Protein AF-A0A1G1FQA7-F1 (afdb_monomer_lite)

Structure (mmCIF, N/CA/C/O backbone):
data_AF-A0A1G1FQA7-F1
#
_entry.id   AF-A0A1G1FQA7-F1
#
loop_
_atom_site.group_PDB
_atom_site.id
_atom_site.type_symbol
_atom_site.label_atom_id
_atom_site.label_alt_id
_atom_site.label_comp_id
_atom_site.label_asym_id
_atom_site.label_entity_id
_atom_site.label_seq_id
_atom_site.pdbx_PDB_ins_code
_atom_site.Cartn_x
_atom_site.Cartn_y
_atom_site.Cartn_z
_atom_site.occupancy
_atom_site.B_iso_or_equiv
_atom_site.auth_seq_id
_atom_site.auth_comp_id
_atom_site.auth_asym_id
_atom_site.auth_atom_id
_atom_site.pdbx_PDB_model_num
ATOM 1 N N . MET A 1 1 ? -3.757 -2.040 -1.429 1.00 89.38 1 MET A N 1
ATOM 2 C CA . MET A 1 1 ? -4.514 -3.274 -1.098 1.00 89.38 1 MET A CA 1
ATOM 3 C C . MET A 1 1 ? -4.141 -4.341 -2.116 1.00 89.38 1 MET A C 1
ATOM 5 O O . MET A 1 1 ? -3.790 -3.968 -3.223 1.00 89.38 1 MET A O 1
ATOM 9 N N . ARG A 1 2 ? -4.189 -5.631 -1.775 1.00 91.75 2 ARG A N 1
ATOM 10 C CA . ARG A 1 2 ? -3.918 -6.744 -2.699 1.00 91.75 2 ARG A CA 1
ATOM 11 C C . ARG A 1 2 ? -5.152 -7.005 -3.557 1.00 91.75 2 ARG A C 1
ATOM 13 O O . ARG A 1 2 ? -5.967 -7.856 -3.210 1.00 91.75 2 ARG A O 1
ATOM 20 N N . THR A 1 3 ? -5.297 -6.210 -4.613 1.00 89.69 3 THR A N 1
ATOM 21 C CA . THR A 1 3 ? -6.349 -6.345 -5.633 1.00 89.69 3 THR A CA 1
ATOM 22 C C . THR A 1 3 ? -5.878 -7.160 -6.834 1.00 89.69 3 THR A C 1
ATOM 24 O O . THR A 1 3 ? -6.690 -7.807 -7.469 1.00 89.69 3 THR A O 1
ATOM 27 N N . GLY A 1 4 ? -4.573 -7.201 -7.113 1.00 88.44 4 GLY A N 1
ATOM 28 C CA . GLY A 1 4 ? -4.038 -7.816 -8.333 1.00 88.44 4 GLY A CA 1
ATOM 29 C C . GLY A 1 4 ? -3.903 -6.830 -9.496 1.00 88.44 4 GLY A C 1
ATOM 30 O O . GLY A 1 4 ? -3.425 -7.201 -10.558 1.00 88.44 4 GLY A O 1
ATOM 31 N N . SER A 1 5 ? -4.247 -5.554 -9.296 1.00 87.88 5 SER A N 1
ATOM 32 C CA . SER A 1 5 ? -4.212 -4.530 -10.347 1.00 87.88 5 SER A CA 1
ATOM 33 C C . SER A 1 5 ? -2.803 -4.123 -10.794 1.00 87.88 5 SER A C 1
ATOM 35 O O . SER A 1 5 ? -2.663 -3.365 -11.752 1.00 87.88 5 SER A O 1
ATOM 37 N N . HIS A 1 6 ? -1.742 -4.631 -10.155 1.00 89.00 6 HIS A N 1
ATOM 38 C CA . HIS A 1 6 ? -0.356 -4.370 -10.566 1.00 89.00 6 HIS A CA 1
ATOM 39 C C . HIS A 1 6 ? -0.075 -4.800 -11.998 1.00 89.00 6 HIS A C 1
ATOM 41 O O . HIS A 1 6 ? 0.762 -4.188 -12.648 1.00 89.00 6 HIS A O 1
ATOM 47 N N . VAL A 1 7 ? -0.787 -5.798 -12.518 1.00 89.19 7 VAL A N 1
ATOM 48 C CA . VAL A 1 7 ? -0.627 -6.233 -13.911 1.00 89.19 7 VAL A CA 1
ATOM 49 C C . VAL A 1 7 ? -1.296 -5.290 -14.919 1.00 89.19 7 VAL A C 1
ATOM 51 O O . VAL A 1 7 ? -0.810 -5.148 -16.040 1.00 89.19 7 VAL A O 1
ATOM 54 N N . ASN A 1 8 ? -2.352 -4.582 -14.510 1.00 88.81 8 ASN A N 1
ATOM 55 C CA . ASN A 1 8 ? -3.127 -3.676 -15.368 1.00 88.81 8 ASN A CA 1
ATOM 56 C C . ASN A 1 8 ? -2.740 -2.201 -15.203 1.00 88.81 8 ASN A C 1
ATOM 58 O O . ASN A 1 8 ? -3.078 -1.374 -16.048 1.00 88.81 8 ASN A O 1
ATOM 62 N N . ALA A 1 9 ? -2.018 -1.863 -14.134 1.00 89.31 9 ALA A N 1
ATOM 63 C CA . ALA A 1 9 ? -1.518 -0.519 -13.899 1.00 89.31 9 ALA A CA 1
ATOM 64 C C . ALA A 1 9 ? -0.593 -0.057 -15.037 1.00 89.31 9 ALA A C 1
ATOM 66 O O . ALA A 1 9 ? 0.186 -0.840 -15.591 1.00 89.31 9 ALA A O 1
ATOM 67 N N . GLN A 1 10 ? -0.685 1.231 -15.371 1.00 89.06 10 GLN A N 1
ATOM 68 C CA . GLN A 1 10 ? 0.193 1.875 -16.341 1.00 89.06 10 GLN A CA 1
ATOM 69 C C . GLN A 1 10 ? 1.381 2.513 -15.625 1.00 89.06 10 GLN A C 1
ATOM 71 O O . GLN A 1 10 ? 1.206 3.335 -14.727 1.00 89.06 10 GLN A O 1
ATOM 76 N N . TYR A 1 11 ? 2.581 2.156 -16.067 1.00 87.62 11 TYR A N 1
ATOM 77 C CA . TYR A 1 11 ? 3.849 2.662 -15.557 1.00 87.62 11 TYR A CA 1
ATOM 78 C C . TYR A 1 11 ? 4.538 3.487 -16.636 1.00 87.62 11 TYR A C 1
ATOM 80 O O . TYR A 1 11 ? 4.500 3.123 -17.814 1.00 87.62 11 TYR A O 1
ATOM 88 N N . LYS A 1 12 ? 5.168 4.592 -16.248 1.00 85.75 12 LYS A N 1
ATOM 89 C CA . LYS A 1 12 ? 5.822 5.521 -17.182 1.00 85.75 12 LYS A CA 1
ATOM 90 C C . LYS A 1 12 ? 7.332 5.502 -16.946 1.00 85.75 12 LYS A C 1
ATOM 92 O O . LYS A 1 12 ? 7.810 4.830 -16.039 1.00 85.75 12 LYS A O 1
ATOM 97 N N . GLY A 1 13 ? 8.111 6.144 -17.819 1.00 86.00 13 GLY A N 1
ATOM 98 C CA . GLY A 1 13 ? 9.567 6.255 -17.663 1.00 86.00 13 GLY A CA 1
ATOM 99 C C . GLY A 1 13 ? 10.263 4.907 -17.404 1.00 86.00 13 GLY A C 1
ATOM 100 O O . GLY A 1 13 ? 10.362 4.050 -18.289 1.00 86.00 13 GLY A O 1
ATOM 101 N N . GLN A 1 14 ? 10.728 4.685 -16.167 1.00 86.12 14 GLN A N 1
ATOM 102 C CA . GLN A 1 14 ? 11.404 3.451 -15.741 1.00 86.12 14 GLN A CA 1
ATOM 103 C C . GLN A 1 14 ? 10.418 2.316 -15.405 1.00 86.12 14 GLN A C 1
ATOM 105 O O . GLN A 1 14 ? 10.529 1.681 -14.354 1.00 86.12 14 GLN A O 1
ATOM 110 N N . HIS A 1 15 ? 9.498 2.010 -16.324 1.00 86.38 15 HIS A N 1
ATOM 111 C CA . HIS A 1 15 ? 8.340 1.135 -16.099 1.00 86.38 15 HIS A CA 1
ATOM 112 C C . HIS A 1 15 ? 8.653 -0.207 -15.403 1.00 86.38 15 HIS A C 1
ATOM 114 O O . HIS A 1 15 ? 7.923 -0.614 -14.508 1.00 86.38 15 HIS A O 1
ATOM 120 N N . LYS A 1 16 ? 9.774 -0.879 -15.724 1.00 87.25 16 LYS A N 1
ATOM 121 C CA . LYS A 1 16 ? 10.183 -2.127 -15.039 1.00 87.25 16 LYS A CA 1
ATOM 122 C C . LYS A 1 16 ? 10.533 -1.912 -13.563 1.00 87.25 16 LYS A C 1
ATOM 124 O O . LYS A 1 16 ? 10.212 -2.754 -12.728 1.00 87.25 16 LYS A O 1
ATOM 129 N N . LYS A 1 17 ? 11.209 -0.806 -13.229 1.00 88.31 17 LYS A N 1
ATOM 130 C CA . LYS A 1 17 ? 11.570 -0.473 -11.842 1.00 88.31 17 LYS A CA 1
ATOM 131 C C . LYS A 1 17 ? 10.353 0.006 -11.059 1.00 88.31 17 LYS A C 1
ATOM 133 O O . LYS A 1 17 ? 10.200 -0.389 -9.907 1.00 88.31 17 LYS A O 1
ATOM 138 N N . GLU A 1 18 ? 9.489 0.802 -11.687 1.00 88.94 18 GLU A N 1
ATOM 139 C CA . GLU A 1 18 ? 8.222 1.241 -11.092 1.00 88.94 18 GLU A CA 1
ATOM 140 C C . GLU A 1 18 ? 7.299 0.052 -10.809 1.00 88.94 18 GLU A C 1
ATOM 142 O O . GLU A 1 18 ? 6.818 -0.098 -9.685 1.00 88.94 18 GLU A O 1
ATOM 147 N N . PHE A 1 19 ? 7.141 -0.851 -11.784 1.00 90.19 19 PHE A N 1
ATOM 148 C CA . PHE A 1 19 ? 6.414 -2.105 -11.605 1.00 90.19 19 PHE A CA 1
ATOM 149 C C . PHE A 1 19 ? 7.011 -2.931 -10.466 1.00 90.19 19 PHE A C 1
ATOM 151 O O . PHE A 1 19 ? 6.278 -3.361 -9.577 1.00 90.19 19 PHE A O 1
ATOM 158 N N . ARG A 1 20 ? 8.342 -3.105 -10.434 1.00 90.12 20 ARG A N 1
ATOM 159 C CA . ARG A 1 20 ? 9.009 -3.855 -9.361 1.00 90.12 20 ARG A CA 1
ATOM 160 C C . ARG A 1 20 ? 8.722 -3.270 -7.989 1.00 90.12 20 ARG A C 1
ATOM 162 O O . ARG A 1 20 ? 8.387 -4.018 -7.074 1.00 90.12 20 ARG A O 1
ATOM 169 N N . TRP A 1 21 ? 8.843 -1.955 -7.849 1.00 89.19 21 TRP A N 1
ATOM 170 C CA . TRP A 1 21 ? 8.560 -1.258 -6.599 1.00 89.19 21 TRP A CA 1
ATOM 171 C C . TRP A 1 21 ? 7.111 -1.485 -6.150 1.00 89.19 21 TRP A C 1
ATOM 173 O O . TRP A 1 21 ? 6.862 -1.936 -5.031 1.00 89.19 21 TRP A O 1
ATOM 183 N N . PHE A 1 22 ? 6.158 -1.257 -7.054 1.00 89.62 22 PHE A N 1
ATOM 184 C CA . PHE A 1 22 ? 4.733 -1.381 -6.770 1.00 89.62 22 PHE A CA 1
ATOM 185 C C . PHE A 1 22 ? 4.316 -2.819 -6.431 1.00 89.62 22 PHE A C 1
ATOM 187 O O . PHE A 1 22 ? 3.689 -3.059 -5.397 1.00 89.62 22 PHE A O 1
ATOM 194 N N . ALA A 1 23 ? 4.700 -3.789 -7.263 1.00 89.62 23 ALA A N 1
ATOM 195 C CA . ALA A 1 23 ? 4.344 -5.193 -7.083 1.00 89.62 23 ALA A CA 1
ATOM 196 C C . ALA A 1 23 ? 4.968 -5.788 -5.809 1.00 89.62 23 ALA A C 1
ATOM 198 O O . ALA A 1 23 ? 4.304 -6.536 -5.092 1.00 89.62 23 ALA A O 1
ATOM 199 N N . THR A 1 24 ? 6.202 -5.398 -5.466 1.00 88.62 24 THR A N 1
ATOM 200 C CA . THR A 1 24 ? 6.855 -5.840 -4.220 1.00 88.62 24 THR A CA 1
ATOM 201 C C . THR A 1 24 ? 6.096 -5.339 -2.992 1.00 88.62 24 THR A C 1
ATOM 203 O O . THR A 1 24 ? 5.789 -6.124 -2.098 1.00 88.62 24 THR A O 1
ATOM 206 N N . LEU A 1 25 ? 5.724 -4.054 -2.950 1.00 87.50 25 LEU A N 1
ATOM 207 C CA . LEU A 1 25 ? 4.964 -3.496 -1.824 1.00 87.50 25 LEU A CA 1
ATOM 208 C C . LEU A 1 25 ? 3.583 -4.143 -1.670 1.00 87.50 25 LEU A C 1
ATOM 210 O O . LEU A 1 25 ? 3.105 -4.342 -0.552 1.00 87.50 25 LEU A O 1
ATOM 214 N N . LEU A 1 26 ? 2.947 -4.512 -2.783 1.00 85.06 26 LEU A N 1
ATOM 215 C CA . LEU A 1 26 ? 1.693 -5.258 -2.755 1.00 85.06 26 LEU A CA 1
ATOM 216 C C . LEU A 1 26 ? 1.865 -6.678 -2.218 1.00 85.06 26 LEU A C 1
ATOM 218 O O . LEU A 1 26 ? 0.988 -7.158 -1.499 1.00 85.06 26 LEU A O 1
ATOM 222 N N . GLY A 1 27 ? 2.986 -7.322 -2.515 1.00 85.19 27 GLY A N 1
ATOM 223 C CA . GLY A 1 27 ? 3.290 -8.682 -2.095 1.00 85.19 27 GLY A CA 1
ATOM 224 C C . GLY A 1 27 ? 3.551 -8.874 -0.598 1.00 85.19 27 GLY A C 1
ATOM 225 O O . GLY A 1 27 ? 3.356 -9.977 -0.082 1.00 85.19 27 GLY A O 1
ATOM 226 N N . ILE A 1 28 ? 3.933 -7.813 0.126 1.00 88.00 28 ILE A N 1
ATOM 227 C CA . ILE A 1 28 ? 4.288 -7.895 1.551 1.00 88.00 28 ILE A CA 1
ATOM 228 C C . ILE A 1 28 ? 3.030 -7.803 2.438 1.00 88.00 28 ILE A C 1
ATOM 230 O O . ILE A 1 28 ? 2.412 -6.735 2.516 1.00 88.00 28 ILE A O 1
ATOM 234 N N . PRO A 1 29 ? 2.654 -8.863 3.187 1.00 79.00 29 PRO A N 1
ATOM 235 C CA . PRO A 1 29 ? 1.389 -8.906 3.926 1.00 79.00 29 PRO A CA 1
ATOM 236 C C . PRO A 1 29 ? 1.216 -7.843 5.011 1.00 79.00 29 PRO A C 1
ATOM 238 O O . PRO A 1 29 ? 0.082 -7.516 5.350 1.00 79.00 29 PRO A O 1
ATOM 241 N N . LEU A 1 30 ? 2.316 -7.319 5.556 1.00 81.44 30 LEU A N 1
ATOM 242 C CA . LEU A 1 30 ? 2.301 -6.280 6.587 1.00 81.44 30 LEU A CA 1
ATOM 243 C C . LEU A 1 30 ? 2.018 -4.885 6.009 1.00 81.44 30 LEU A C 1
ATOM 245 O O . LEU A 1 30 ? 1.368 -4.064 6.658 1.00 81.44 30 LEU A O 1
ATOM 249 N N . PHE A 1 31 ? 2.475 -4.630 4.780 1.00 83.00 31 PHE A N 1
ATOM 250 C CA . PHE A 1 31 ? 2.299 -3.346 4.099 1.00 83.00 31 PHE A CA 1
ATOM 251 C C . PHE A 1 31 ? 1.014 -3.274 3.279 1.00 83.00 31 PHE A C 1
ATOM 253 O O . PHE A 1 31 ? 0.543 -2.179 2.974 1.00 83.00 31 PHE A O 1
ATOM 260 N N . SER A 1 32 ? 0.404 -4.416 2.963 1.00 87.56 32 SER A N 1
ATOM 261 C CA . SER A 1 32 ? -0.828 -4.484 2.186 1.00 87.56 32 SER A CA 1
ATOM 262 C C . SER A 1 32 ? -1.951 -5.221 2.934 1.00 87.56 32 SER A C 1
ATOM 264 O O . SER A 1 32 ? -1.736 -5.962 3.888 1.00 87.56 32 SER A O 1
ATOM 266 N N . ILE A 1 33 ? -3.198 -5.037 2.506 1.00 91.12 33 ILE A N 1
ATOM 267 C CA . ILE A 1 33 ? -4.383 -5.726 3.049 1.00 91.12 33 ILE A CA 1
ATOM 268 C C . ILE A 1 33 ? -5.104 -6.464 1.918 1.00 91.12 33 ILE A C 1
ATOM 270 O O . ILE A 1 33 ? -5.107 -5.975 0.791 1.00 91.12 33 ILE A O 1
ATOM 274 N N . ASN A 1 34 ? -5.692 -7.629 2.201 1.00 90.75 34 ASN A N 1
ATOM 275 C CA . ASN A 1 34 ? -6.542 -8.359 1.253 1.00 90.75 34 ASN A CA 1
ATOM 276 C C . ASN A 1 34 ? -7.778 -7.509 0.879 1.00 90.75 34 ASN A C 1
ATOM 278 O O . ASN A 1 34 ? -8.355 -6.859 1.753 1.00 90.75 34 ASN A O 1
ATOM 282 N N . ALA A 1 35 ? -8.153 -7.508 -0.404 1.00 91.12 35 ALA A N 1
ATOM 283 C CA . ALA A 1 35 ? -9.246 -6.689 -0.927 1.00 91.12 35 ALA A CA 1
ATOM 284 C C . ALA A 1 35 ? -10.616 -7.028 -0.311 1.00 91.12 35 ALA A C 1
ATOM 286 O O . ALA A 1 35 ? -11.311 -6.120 0.130 1.00 91.12 35 ALA A O 1
ATOM 287 N N . GLU A 1 36 ? -10.971 -8.309 -0.176 1.00 91.00 36 GLU A N 1
ATOM 288 C CA . GLU A 1 36 ? -12.235 -8.755 0.435 1.00 91.00 36 GLU A CA 1
ATOM 289 C C . GLU A 1 36 ? -12.335 -8.305 1.899 1.00 91.00 36 GLU A C 1
ATOM 291 O O . GLU A 1 36 ? -13.357 -7.777 2.339 1.00 91.00 36 GLU A O 1
ATOM 296 N N . ARG A 1 37 ? -11.241 -8.449 2.665 1.00 91.44 37 ARG A N 1
ATOM 297 C CA . ARG A 1 37 ? -11.194 -7.982 4.061 1.00 91.44 37 ARG A CA 1
ATOM 298 C C . ARG A 1 37 ? -11.346 -6.463 4.146 1.00 91.44 37 ARG A C 1
ATOM 300 O O . ARG A 1 37 ? -11.996 -5.973 5.067 1.00 91.44 37 ARG A O 1
ATOM 307 N N . ALA A 1 38 ? -10.728 -5.723 3.226 1.00 93.12 38 ALA A N 1
ATOM 308 C CA . ALA A 1 38 ? -10.887 -4.276 3.156 1.00 93.12 38 ALA A CA 1
ATOM 309 C C . ALA A 1 38 ? -12.340 -3.898 2.835 1.00 93.12 38 ALA A C 1
ATOM 311 O O . ALA A 1 38 ? -12.919 -3.099 3.565 1.00 93.12 38 ALA A O 1
ATOM 312 N N . ALA A 1 39 ? -12.945 -4.535 1.829 1.00 93.38 39 ALA A N 1
ATOM 313 C CA . ALA A 1 39 ? -14.329 -4.308 1.426 1.00 93.38 39 ALA A CA 1
ATOM 314 C C . ALA A 1 39 ? -15.317 -4.585 2.567 1.00 93.38 39 ALA A C 1
ATOM 316 O O . ALA A 1 39 ? -16.125 -3.719 2.890 1.00 93.38 39 ALA A O 1
ATOM 317 N N . ARG A 1 40 ? -15.197 -5.733 3.255 1.00 94.88 40 ARG A N 1
ATOM 318 C CA . ARG A 1 40 ? -16.044 -6.052 4.418 1.00 94.88 40 ARG A CA 1
ATOM 319 C C . ARG A 1 40 ? -15.957 -4.965 5.486 1.00 94.88 40 ARG A C 1
ATOM 321 O O . ARG A 1 40 ? -16.978 -4.545 6.014 1.00 94.88 40 ARG A O 1
ATOM 328 N N . ARG A 1 41 ? -14.748 -4.478 5.777 1.00 94.94 41 ARG A N 1
ATOM 329 C CA . ARG A 1 41 ? -14.550 -3.461 6.812 1.00 94.94 41 ARG A CA 1
ATOM 330 C C . ARG A 1 41 ? -15.098 -2.090 6.412 1.00 94.94 41 ARG A C 1
ATOM 332 O O . ARG A 1 41 ? -15.576 -1.368 7.276 1.00 94.94 41 ARG A O 1
ATOM 339 N N . VAL A 1 42 ? -15.042 -1.741 5.127 1.00 94.38 42 VAL A N 1
ATOM 340 C CA . VAL A 1 42 ? -15.693 -0.533 4.597 1.00 94.38 42 VAL A CA 1
ATOM 341 C C . VAL A 1 42 ? -17.213 -0.650 4.721 1.00 94.38 42 VAL A C 1
ATOM 343 O O . VAL A 1 42 ? -17.842 0.262 5.239 1.00 94.38 42 VAL A O 1
ATOM 346 N N . VAL A 1 43 ? -17.799 -1.786 4.331 1.00 96.62 43 VAL A N 1
ATOM 347 C CA . VAL A 1 43 ? -19.250 -2.021 4.452 1.00 96.62 43 VAL A CA 1
ATOM 348 C C . VAL A 1 43 ? -19.709 -1.984 5.913 1.00 96.62 43 VAL A C 1
ATOM 350 O O . VAL A 1 43 ? -20.729 -1.372 6.219 1.00 96.62 43 VAL A O 1
ATOM 353 N N . GLU A 1 44 ? -18.954 -2.591 6.832 1.00 96.69 44 GLU A N 1
ATOM 354 C CA . GLU A 1 44 ? -19.234 -2.515 8.271 1.00 96.69 44 GLU A CA 1
ATOM 355 C C . GLU A 1 44 ? -19.180 -1.074 8.788 1.00 96.69 44 GLU A C 1
ATOM 357 O O . GLU A 1 44 ? -20.106 -0.654 9.477 1.00 96.69 44 GLU A O 1
ATOM 362 N N . ALA A 1 45 ? -18.152 -0.307 8.415 1.00 95.44 45 ALA A N 1
ATOM 363 C CA . ALA A 1 45 ? -18.025 1.101 8.786 1.00 95.44 45 ALA A CA 1
ATOM 364 C C . ALA A 1 45 ? -19.226 1.927 8.292 1.00 95.44 45 ALA A C 1
ATOM 366 O O . ALA A 1 45 ? -19.802 2.691 9.063 1.00 95.44 45 ALA A O 1
ATOM 367 N N . CYS A 1 46 ? -19.671 1.710 7.048 1.00 95.62 46 CYS A N 1
ATOM 368 C CA . CYS A 1 46 ? -20.883 2.339 6.521 1.00 95.62 46 CYS A CA 1
ATOM 369 C C . CYS A 1 46 ? -22.129 1.947 7.325 1.00 95.62 46 CYS A C 1
ATOM 371 O O . CYS A 1 46 ? -22.936 2.811 7.656 1.00 95.62 46 CYS A O 1
ATOM 373 N N . ARG A 1 47 ? -22.275 0.663 7.681 1.00 97.12 47 ARG A N 1
ATOM 374 C CA . ARG A 1 47 ? -23.411 0.170 8.477 1.00 97.12 47 ARG A CA 1
ATOM 375 C C . ARG A 1 47 ? -23.482 0.819 9.863 1.00 97.12 47 ARG A C 1
ATOM 377 O O . ARG A 1 47 ? -24.577 1.041 10.365 1.00 97.12 47 ARG A O 1
ATOM 384 N N . TYR A 1 48 ? -22.335 1.102 10.473 1.00 96.44 48 TYR A N 1
ATOM 385 C CA . TYR A 1 48 ? -22.244 1.731 11.793 1.00 96.44 48 TYR A CA 1
ATOM 386 C C . TYR A 1 48 ? -22.141 3.265 11.748 1.00 96.44 48 TYR A C 1
ATOM 388 O O . TYR A 1 48 ? -22.034 3.890 12.800 1.00 96.44 48 TYR A O 1
ATOM 396 N N . GLY A 1 49 ? -22.182 3.882 10.562 1.00 94.56 49 GLY A N 1
ATOM 397 C CA . GLY A 1 49 ? -22.073 5.336 10.415 1.00 94.56 49 GLY A CA 1
ATOM 398 C C . GLY A 1 49 ? -20.694 5.897 10.782 1.00 94.56 49 GLY A C 1
ATOM 399 O O . GLY A 1 49 ? -20.587 7.052 11.189 1.00 94.56 49 GLY A O 1
ATOM 400 N N . GLU A 1 50 ? -19.627 5.102 10.665 1.00 95.19 50 GLU A N 1
ATOM 401 C CA . GLU A 1 50 ? -18.265 5.580 10.915 1.00 95.19 50 GLU A CA 1
ATOM 402 C C . GLU A 1 50 ? -17.833 6.586 9.833 1.00 95.19 50 GLU A C 1
ATOM 404 O O . GLU A 1 50 ? -17.834 6.277 8.641 1.00 95.19 50 GLU A O 1
ATOM 409 N N . ALA A 1 51 ? -17.382 7.777 10.242 1.00 91.94 51 ALA A N 1
ATOM 410 C CA . ALA A 1 51 ? -16.941 8.827 9.316 1.00 91.94 51 ALA A CA 1
ATOM 411 C C . ALA A 1 51 ? -15.631 8.495 8.571 1.00 91.94 51 ALA A C 1
ATOM 413 O O . ALA A 1 51 ? -15.370 9.037 7.498 1.00 91.94 51 ALA A O 1
ATOM 414 N N . ALA A 1 52 ? -14.778 7.630 9.132 1.00 89.94 52 ALA A N 1
ATOM 415 C CA . ALA A 1 52 ? -13.519 7.228 8.508 1.00 89.94 52 ALA A CA 1
ATOM 416 C C . ALA A 1 52 ? -13.038 5.863 9.011 1.00 89.94 52 ALA A C 1
ATOM 418 O O . ALA A 1 52 ? -12.976 5.620 10.214 1.00 89.94 52 ALA A O 1
ATOM 419 N N . VAL A 1 53 ? -12.569 5.012 8.093 1.00 92.75 53 VAL A N 1
ATOM 420 C CA . VAL A 1 53 ? -12.027 3.684 8.411 1.00 92.75 53 VAL A CA 1
ATOM 421 C C . VAL A 1 53 ? -10.533 3.601 8.090 1.00 92.75 53 VAL A C 1
ATOM 423 O O . VAL A 1 53 ? -10.092 3.860 6.974 1.00 92.75 53 VAL A O 1
ATOM 426 N N . THR A 1 54 ? -9.712 3.217 9.074 1.00 92.88 54 THR A N 1
ATOM 427 C CA . THR A 1 54 ? -8.273 2.975 8.855 1.00 92.88 54 THR A CA 1
ATOM 428 C C . THR A 1 54 ? -8.017 1.494 8.566 1.00 92.88 54 THR A C 1
ATOM 430 O O . THR A 1 54 ? -8.197 0.625 9.433 1.00 92.88 54 THR A O 1
ATOM 433 N N . LEU A 1 55 ? -7.596 1.212 7.331 1.00 91.56 55 LEU A N 1
ATOM 434 C CA . LEU A 1 55 ? -7.438 -0.135 6.784 1.00 91.56 55 LEU A CA 1
ATOM 435 C C . LEU A 1 55 ? -5.981 -0.606 6.825 1.00 91.56 55 LEU A C 1
ATOM 437 O O . LEU A 1 55 ? -5.089 0.051 6.302 1.00 91.56 55 LEU A O 1
ATOM 441 N N . GLY A 1 56 ? -5.760 -1.804 7.365 1.00 87.62 56 GLY A N 1
ATOM 442 C CA . GLY A 1 56 ? -4.431 -2.415 7.453 1.00 87.62 56 GLY A CA 1
ATOM 443 C C . GLY A 1 56 ? -3.640 -1.975 8.687 1.00 87.62 56 GLY A C 1
ATOM 444 O O . GLY A 1 56 ? -3.933 -0.960 9.316 1.00 87.62 56 GLY A O 1
ATOM 445 N N . MET A 1 57 ? -2.649 -2.783 9.064 1.00 85.31 57 MET A N 1
ATOM 446 C CA . MET A 1 57 ? -1.830 -2.518 10.254 1.00 85.31 57 MET A CA 1
ATOM 447 C C . MET A 1 57 ? -0.834 -1.383 10.008 1.00 85.31 57 MET A C 1
ATOM 449 O O . MET A 1 57 ? -0.707 -0.498 10.848 1.00 85.31 57 MET A O 1
ATOM 453 N N . SER A 1 58 ? -0.211 -1.351 8.826 1.00 86.81 58 SER A N 1
ATOM 454 C CA . SER A 1 58 ? 0.709 -0.286 8.412 1.00 86.81 58 SER A CA 1
ATOM 455 C C . SER A 1 58 ? 0.064 1.102 8.453 1.00 86.81 58 SER A C 1
ATOM 457 O O . SER A 1 58 ? 0.651 2.028 9.003 1.00 86.81 58 SER A O 1
ATOM 459 N N . ALA A 1 59 ? -1.166 1.250 7.950 1.00 88.12 59 ALA A N 1
ATOM 460 C CA . ALA A 1 59 ? -1.873 2.531 7.965 1.00 88.12 59 ALA A CA 1
ATOM 461 C C . ALA A 1 59 ? -2.217 2.997 9.389 1.00 88.12 59 ALA A C 1
ATOM 463 O O . ALA A 1 59 ? -2.127 4.185 9.688 1.00 88.12 59 ALA A O 1
ATOM 464 N N . ARG A 1 60 ? -2.582 2.068 10.284 1.00 89.75 60 ARG A N 1
ATOM 465 C CA . ARG A 1 60 ? -2.837 2.383 11.701 1.00 89.75 60 ARG A CA 1
ATOM 466 C C . ARG A 1 60 ? -1.572 2.840 12.407 1.00 89.75 60 ARG A C 1
ATOM 468 O O . ARG A 1 60 ? -1.612 3.849 13.104 1.00 89.75 60 ARG A O 1
ATOM 475 N N . LEU A 1 61 ? -0.466 2.129 12.190 1.00 89.31 61 LEU A N 1
ATOM 476 C CA . LEU A 1 61 ? 0.829 2.498 12.745 1.00 89.31 61 LEU A CA 1
ATOM 477 C C . LEU A 1 61 ? 1.269 3.869 12.230 1.00 89.31 61 LEU A C 1
ATOM 479 O O . LEU A 1 61 ? 1.617 4.726 13.029 1.00 89.31 61 LEU A O 1
ATOM 483 N N . LEU A 1 62 ? 1.182 4.105 10.920 1.00 88.81 62 LEU A N 1
ATOM 484 C CA . LEU A 1 62 ? 1.563 5.385 10.328 1.00 88.81 62 LEU A CA 1
ATOM 485 C C . LEU A 1 62 ? 0.702 6.537 10.859 1.00 88.81 62 LEU A C 1
ATOM 487 O O . LEU A 1 62 ? 1.234 7.596 11.170 1.00 88.81 62 LEU A O 1
ATOM 491 N N . LYS A 1 63 ? -0.609 6.323 11.029 1.00 91.75 63 LYS A N 1
ATOM 492 C CA . LYS A 1 63 ? -1.506 7.302 11.657 1.00 91.75 63 LYS A CA 1
ATOM 493 C C . LYS A 1 63 ? -1.066 7.625 13.089 1.00 91.75 63 LYS A C 1
ATOM 495 O O . LYS A 1 63 ? -0.992 8.798 13.441 1.00 91.75 63 LYS A O 1
ATOM 500 N N . ALA A 1 64 ? -0.760 6.606 13.894 1.00 91.88 64 ALA A N 1
ATOM 501 C CA . ALA A 1 64 ? -0.305 6.787 15.273 1.00 91.88 64 ALA A CA 1
ATOM 502 C C . ALA A 1 64 ? 1.056 7.501 15.341 1.00 91.88 64 ALA A C 1
ATOM 504 O O . ALA A 1 64 ? 1.206 8.469 16.082 1.00 91.88 64 ALA A O 1
ATOM 505 N N . MET A 1 65 ? 2.019 7.085 14.512 1.00 90.38 65 MET A N 1
ATOM 506 C CA . MET A 1 65 ? 3.336 7.716 14.424 1.00 90.38 65 MET A CA 1
ATOM 507 C C . MET A 1 65 ? 3.245 9.167 13.965 1.00 90.38 65 MET A C 1
ATOM 509 O O . MET A 1 65 ? 3.903 10.018 14.544 1.00 90.38 65 MET A O 1
ATOM 513 N N . ASN A 1 66 ? 2.410 9.476 12.973 1.00 91.38 66 ASN A N 1
ATOM 514 C CA . ASN A 1 66 ? 2.245 10.849 12.511 1.00 91.38 66 ASN A CA 1
ATOM 515 C C . ASN A 1 66 ? 1.585 11.741 13.573 1.00 91.38 66 ASN A C 1
ATOM 517 O O . ASN A 1 66 ? 1.903 12.921 13.656 1.00 91.38 66 ASN A O 1
ATOM 521 N N . ALA A 1 67 ? 0.692 11.179 14.394 1.00 92.56 67 ALA A N 1
ATOM 522 C CA . ALA A 1 67 ? 0.058 11.905 15.491 1.00 92.56 67 ALA A CA 1
ATOM 523 C C . ALA A 1 67 ? 1.027 12.195 16.652 1.00 92.56 67 ALA A C 1
ATOM 525 O O . ALA A 1 67 ? 0.930 13.251 17.267 1.00 92.56 67 ALA A O 1
ATOM 526 N N . GLN A 1 68 ? 1.952 11.278 16.952 1.00 95.31 68 GLN A N 1
ATOM 527 C CA . GLN A 1 68 ? 2.881 11.410 18.085 1.00 95.31 68 GLN A CA 1
ATOM 528 C C . GLN A 1 68 ? 4.226 12.042 17.702 1.00 95.31 68 GLN A C 1
ATOM 530 O O . GLN A 1 68 ? 4.811 12.787 18.481 1.00 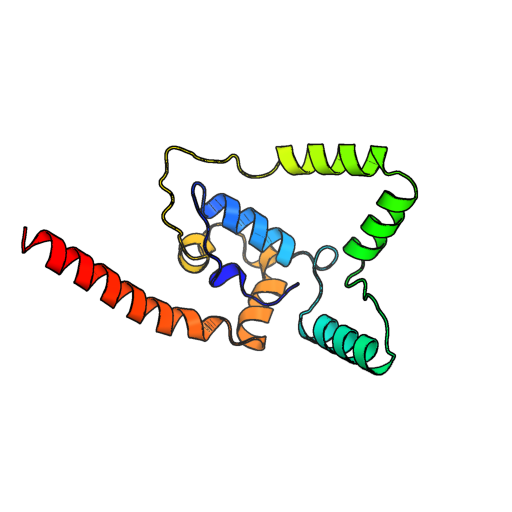95.31 68 GLN A O 1
ATOM 535 N N . LEU A 1 69 ? 4.735 11.726 16.511 1.00 95.44 69 LEU A N 1
ATOM 536 C CA . LEU A 1 69 ? 6.081 12.045 16.031 1.00 95.44 69 LEU A CA 1
ATOM 537 C C . LEU A 1 69 ? 6.036 12.510 14.557 1.00 95.44 69 LEU A C 1
ATOM 539 O O . LEU A 1 69 ? 6.595 11.850 13.667 1.00 95.44 69 LEU A O 1
ATOM 543 N N . PRO A 1 70 ? 5.392 13.654 14.254 1.00 91.06 70 PRO A N 1
ATOM 544 C CA . PRO A 1 70 ? 5.255 14.144 12.879 1.00 91.06 70 PRO A CA 1
ATOM 545 C C . PRO A 1 70 ? 6.613 14.415 12.209 1.00 91.06 70 PRO A C 1
ATOM 547 O O . PRO A 1 70 ? 6.796 14.105 11.032 1.00 91.06 70 PRO A O 1
ATOM 550 N N . GLY A 1 71 ? 7.606 14.903 12.964 1.00 94.19 71 GLY A N 1
ATOM 551 C CA . GLY A 1 71 ? 8.963 15.135 12.454 1.00 94.19 71 GLY A CA 1
ATOM 552 C C . GLY A 1 71 ? 9.665 13.849 12.005 1.00 94.19 71 GLY A C 1
ATOM 553 O O . GLY A 1 71 ? 10.214 13.794 10.905 1.00 94.19 71 GLY A O 1
ATOM 554 N N . LEU A 1 72 ? 9.582 12.781 12.808 1.00 92.81 72 LEU A N 1
ATOM 555 C CA . LEU A 1 72 ? 10.130 11.471 12.441 1.00 92.81 72 LEU A CA 1
ATOM 556 C C . LEU A 1 72 ? 9.438 10.915 11.194 1.00 92.81 72 LEU A C 1
ATOM 558 O O . LEU A 1 72 ? 10.094 10.400 10.290 1.00 92.81 72 LEU A O 1
ATOM 562 N N . THR A 1 73 ? 8.116 11.067 11.125 1.00 92.12 73 THR A N 1
ATOM 563 C CA . THR A 1 73 ? 7.323 10.633 9.972 1.00 92.12 73 THR A CA 1
ATOM 564 C C . THR A 1 73 ? 7.772 11.343 8.692 1.00 92.12 73 THR A C 1
ATOM 566 O O . THR A 1 73 ? 7.970 10.689 7.667 1.00 92.12 73 THR A O 1
ATOM 569 N N . ALA A 1 74 ? 8.032 12.653 8.753 1.00 93.12 74 ALA A N 1
ATOM 570 C CA . ALA A 1 74 ? 8.550 13.418 7.620 1.00 93.12 74 ALA A CA 1
ATOM 571 C C . ALA A 1 74 ? 9.952 12.954 7.181 1.00 93.12 74 ALA A C 1
ATOM 573 O O . ALA A 1 74 ? 10.214 12.820 5.983 1.00 93.12 74 ALA A O 1
ATOM 574 N N . VAL A 1 75 ? 10.847 12.652 8.130 1.00 94.56 75 VAL A N 1
ATOM 575 C CA . VAL A 1 75 ? 12.187 12.117 7.826 1.00 94.56 75 VAL A CA 1
ATOM 576 C C . VAL A 1 75 ? 12.087 10.755 7.137 1.00 94.56 75 VAL A C 1
ATOM 578 O O . VAL A 1 75 ? 12.717 10.548 6.099 1.00 94.56 75 VAL A O 1
ATOM 581 N N . LEU A 1 76 ? 11.254 9.849 7.654 1.00 92.50 76 LEU A N 1
ATOM 582 C CA . LEU A 1 76 ? 11.028 8.536 7.046 1.00 92.50 76 LEU A CA 1
ATOM 583 C C . LEU A 1 76 ? 10.430 8.655 5.640 1.00 92.50 76 LEU A C 1
ATOM 585 O O . LEU A 1 76 ? 10.888 7.970 4.726 1.00 92.50 76 LEU A O 1
ATOM 589 N N . ALA A 1 77 ? 9.467 9.557 5.437 1.00 91.31 77 ALA A N 1
ATOM 590 C CA . ALA A 1 77 ? 8.896 9.822 4.119 1.00 91.31 77 ALA A CA 1
ATOM 591 C C . ALA A 1 77 ? 9.951 10.350 3.133 1.00 91.31 77 ALA A C 1
ATOM 593 O O . ALA A 1 77 ? 9.996 9.916 1.982 1.00 91.31 77 ALA A O 1
ATOM 594 N N . ARG A 1 78 ? 10.854 11.231 3.584 1.00 93.88 78 ARG A N 1
ATOM 595 C CA . ARG A 1 78 ? 11.961 11.743 2.762 1.00 93.88 78 ARG A CA 1
ATOM 596 C C . ARG A 1 78 ? 12.961 10.648 2.388 1.00 93.88 78 ARG A C 1
ATOM 598 O O . ARG A 1 78 ? 13.424 10.612 1.249 1.00 93.88 78 ARG A O 1
ATOM 605 N N . LEU A 1 79 ? 13.283 9.749 3.318 1.00 93.75 79 LEU A N 1
ATOM 606 C CA . LEU A 1 79 ? 14.133 8.587 3.042 1.00 93.75 79 LEU A CA 1
ATOM 607 C C . LEU A 1 79 ? 13.458 7.633 2.050 1.00 93.75 79 LEU A C 1
ATOM 609 O O . LEU A 1 79 ? 14.094 7.203 1.088 1.00 93.75 79 LEU A O 1
ATOM 613 N N . ALA A 1 80 ? 12.159 7.376 2.223 1.00 88.94 80 ALA A N 1
ATOM 614 C CA . ALA A 1 80 ? 11.367 6.570 1.300 1.00 88.94 80 ALA A CA 1
ATOM 615 C C . ALA A 1 80 ? 11.319 7.184 -0.113 1.00 88.94 80 ALA A C 1
ATOM 617 O O . ALA A 1 80 ? 11.483 6.479 -1.103 1.00 88.94 80 ALA A O 1
ATOM 618 N N . ALA A 1 81 ? 11.178 8.506 -0.233 1.00 88.44 81 ALA A N 1
ATOM 619 C CA . ALA A 1 81 ? 11.203 9.186 -1.528 1.00 88.44 81 ALA A CA 1
ATOM 620 C C . ALA A 1 81 ? 12.550 9.032 -2.259 1.00 88.44 81 ALA A C 1
ATOM 622 O O . ALA A 1 81 ? 12.590 9.033 -3.486 1.00 88.44 81 ALA A O 1
ATOM 623 N N . ARG A 1 82 ? 13.655 8.862 -1.524 1.00 88.69 82 ARG A N 1
ATOM 624 C CA . ARG A 1 82 ? 15.000 8.723 -2.102 1.00 88.69 82 ARG A CA 1
ATOM 625 C C . ARG A 1 82 ? 15.297 7.322 -2.642 1.00 88.69 82 ARG A C 1
ATOM 627 O O . ARG A 1 82 ? 16.176 7.180 -3.486 1.00 88.69 82 ARG A O 1
ATOM 634 N N . ILE A 1 83 ? 14.578 6.307 -2.165 1.00 87.94 83 ILE A N 1
ATOM 635 C CA . ILE A 1 83 ? 14.684 4.921 -2.655 1.00 87.94 83 ILE A CA 1
ATOM 636 C C . ILE A 1 83 ? 13.710 4.624 -3.803 1.00 87.94 83 ILE A C 1
ATOM 638 O O . ILE A 1 83 ? 13.832 3.580 -4.447 1.00 87.94 83 ILE A O 1
ATOM 642 N N . LEU A 1 84 ? 12.760 5.527 -4.079 1.00 86.25 84 LEU A N 1
ATOM 643 C CA . LEU A 1 84 ? 11.875 5.406 -5.234 1.00 86.25 84 LEU A CA 1
ATOM 644 C C . LEU A 1 84 ? 12.671 5.511 -6.550 1.00 86.25 84 LEU A C 1
ATOM 646 O O . LEU A 1 84 ? 13.673 6.229 -6.616 1.00 86.25 84 LEU A O 1
ATOM 650 N N . PRO A 1 85 ? 12.224 4.826 -7.623 1.00 84.06 85 PRO A N 1
ATOM 651 C CA 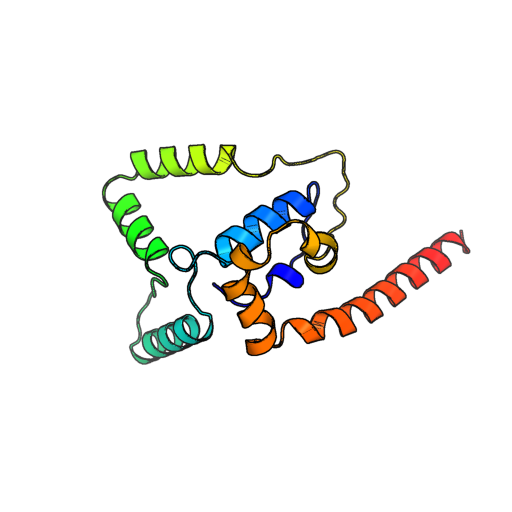. PRO A 1 85 ? 12.802 5.002 -8.950 1.00 84.06 85 PRO A CA 1
ATOM 652 C C . PRO A 1 85 ? 12.770 6.477 -9.366 1.00 84.06 85 PRO A C 1
ATOM 654 O O . PRO A 1 85 ? 11.728 7.124 -9.278 1.00 84.06 85 PRO A O 1
ATOM 657 N N . SER A 1 86 ? 13.907 7.010 -9.819 1.00 80.62 86 SER A N 1
ATOM 658 C CA . SER A 1 86 ? 13.977 8.398 -10.278 1.00 80.62 86 SER A CA 1
ATOM 659 C C . SER A 1 86 ? 13.070 8.619 -11.496 1.00 80.62 86 SER A C 1
ATOM 661 O O . SER A 1 86 ? 13.006 7.743 -12.365 1.00 80.62 86 SER A O 1
ATOM 663 N N . PRO A 1 87 ? 12.416 9.784 -11.618 1.00 75.88 87 PRO A N 1
ATOM 664 C CA . PRO A 1 87 ? 11.717 10.147 -12.843 1.00 75.88 87 PRO A CA 1
ATOM 665 C C . PRO A 1 87 ? 12.693 10.115 -14.026 1.00 75.88 87 PRO A C 1
ATOM 667 O O . PRO A 1 87 ? 13.784 10.676 -13.943 1.00 75.88 87 PRO A O 1
ATOM 670 N N . ASP A 1 88 ? 12.323 9.443 -15.113 1.00 75.38 88 ASP A N 1
ATOM 671 C CA . ASP A 1 88 ? 13.074 9.486 -16.370 1.00 75.38 88 ASP A CA 1
ATOM 672 C C . ASP A 1 88 ? 12.327 10.434 -17.309 1.00 75.38 88 ASP A C 1
ATOM 674 O O . ASP A 1 88 ? 11.256 10.099 -17.808 1.00 75.38 88 ASP A O 1
ATOM 678 N N . ALA A 1 89 ? 12.852 11.652 -17.469 1.00 62.12 89 ALA A N 1
ATOM 679 C CA . ALA A 1 89 ? 12.248 12.682 -18.314 1.00 62.12 89 ALA A CA 1
ATOM 680 C C . ALA A 1 89 ? 12.476 12.426 -19.817 1.00 62.12 89 ALA A C 1
ATOM 682 O O . ALA A 1 89 ? 11.826 13.058 -20.646 1.00 62.12 89 ALA A O 1
ATOM 683 N N . VAL A 1 90 ? 13.396 11.517 -20.168 1.00 61.97 90 VAL A N 1
ATOM 684 C CA . VAL A 1 90 ? 13.845 11.277 -21.549 1.00 61.97 90 VAL A CA 1
ATOM 685 C C . VAL A 1 90 ? 13.104 10.094 -22.174 1.00 61.97 90 VAL A C 1
ATOM 687 O O . VAL A 1 90 ? 12.759 10.127 -23.355 1.00 61.97 90 VAL A O 1
ATOM 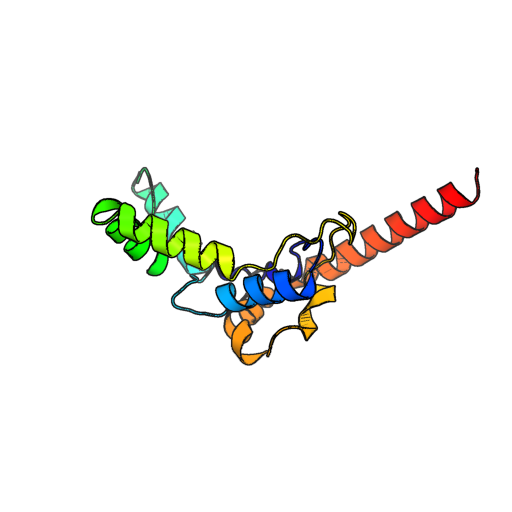690 N N . LYS A 1 91 ? 12.794 9.049 -21.395 1.00 61.97 91 LYS A N 1
ATOM 691 C CA . LYS A 1 91 ? 11.886 7.981 -21.842 1.00 61.97 91 LYS A CA 1
ATOM 692 C C . LYS A 1 91 ? 10.447 8.478 -21.760 1.00 61.97 91 LYS A C 1
ATOM 694 O O . LYS A 1 91 ? 9.906 8.612 -20.670 1.00 61.97 91 LYS A O 1
ATOM 699 N N . GLY A 1 92 ? 9.867 8.754 -22.929 1.00 58.25 92 GLY A N 1
ATOM 700 C CA . GLY A 1 92 ? 8.573 9.410 -23.114 1.00 58.25 92 GLY A CA 1
ATOM 701 C C . GLY A 1 92 ? 7.416 8.940 -22.220 1.00 58.25 92 GLY A C 1
ATOM 702 O O . GLY A 1 92 ? 7.409 7.861 -21.631 1.00 58.25 92 GLY A O 1
ATOM 703 N N . SER A 1 93 ? 6.382 9.777 -22.167 1.00 62.88 93 SER A N 1
ATOM 704 C CA . SER A 1 93 ? 5.199 9.673 -21.299 1.00 62.88 93 SER A CA 1
ATOM 705 C C . SER A 1 93 ? 4.260 8.492 -21.590 1.00 62.88 93 SER A C 1
ATOM 707 O O . SER A 1 93 ? 3.244 8.345 -20.899 1.00 62.88 93 SER A O 1
ATOM 709 N N . ALA A 1 94 ? 4.580 7.661 -22.587 1.00 70.94 94 ALA A N 1
ATOM 710 C CA . ALA A 1 94 ? 3.782 6.511 -22.986 1.00 70.94 94 ALA A CA 1
ATOM 711 C C . ALA A 1 94 ? 3.771 5.452 -21.872 1.00 70.94 94 ALA A C 1
ATOM 713 O O . ALA A 1 94 ? 4.809 4.908 -21.486 1.00 70.94 94 ALA A O 1
ATOM 714 N N . GLY A 1 95 ? 2.580 5.175 -21.341 1.00 77.81 95 GLY A N 1
ATOM 715 C CA . GLY A 1 95 ? 2.385 4.170 -20.303 1.00 77.81 95 GLY A CA 1
ATOM 716 C C . GLY A 1 95 ? 2.576 2.757 -20.851 1.00 77.81 95 GLY A C 1
ATOM 717 O O . GLY A 1 95 ? 2.038 2.413 -21.900 1.00 77.81 95 GLY A O 1
ATOM 718 N N . ARG A 1 96 ? 3.315 1.917 -20.122 1.00 82.94 96 ARG A N 1
ATOM 719 C CA . ARG A 1 96 ? 3.364 0.465 -20.347 1.00 82.94 96 ARG A CA 1
ATOM 720 C C . ARG A 1 96 ? 2.597 -0.253 -19.257 1.00 82.94 96 ARG A C 1
ATOM 722 O O . ARG A 1 96 ? 2.637 0.161 -18.099 1.00 82.94 96 ARG A O 1
ATOM 729 N N . THR A 1 97 ? 1.915 -1.334 -19.616 1.00 85.94 97 THR A N 1
ATOM 730 C CA . THR A 1 97 ? 1.165 -2.101 -18.621 1.00 85.94 97 THR A CA 1
ATOM 731 C C . THR A 1 97 ? 2.099 -2.936 -17.750 1.00 85.94 97 THR A C 1
ATOM 733 O O . THR A 1 97 ? 3.209 -3.297 -18.155 1.00 85.94 97 THR A O 1
ATOM 736 N N . GLY A 1 98 ? 1.654 -3.261 -16.537 1.00 84.69 98 GLY A N 1
ATOM 737 C CA . GLY A 1 98 ? 2.375 -4.170 -15.648 1.00 84.69 98 GLY A CA 1
ATOM 738 C C . GLY A 1 98 ? 2.632 -5.543 -16.267 1.00 84.69 98 GLY A C 1
ATOM 739 O O . GLY A 1 98 ? 3.702 -6.106 -16.058 1.00 84.69 98 GLY A O 1
ATOM 740 N N . TRP A 1 99 ? 1.721 -6.038 -17.113 1.00 82.69 99 TRP A N 1
ATOM 741 C CA . TRP A 1 99 ? 1.915 -7.250 -17.920 1.00 82.69 99 TRP A CA 1
ATOM 742 C C . TRP A 1 99 ? 3.204 -7.223 -18.748 1.00 82.69 99 TRP A C 1
ATOM 744 O O . TRP A 1 99 ? 3.934 -8.212 -18.773 1.00 82.69 99 TRP A O 1
ATOM 754 N N . ASP A 1 100 ? 3.536 -6.076 -19.342 1.00 81.62 100 ASP A N 1
ATOM 755 C CA . ASP A 1 100 ? 4.749 -5.891 -20.155 1.00 81.62 100 ASP A CA 1
ATOM 756 C C . ASP A 1 100 ? 6.022 -5.790 -19.292 1.00 81.62 100 ASP A C 1
ATOM 758 O O . ASP A 1 100 ? 7.148 -5.759 -19.794 1.00 81.62 100 ASP A O 1
ATOM 762 N N . SER A 1 101 ? 5.847 -5.703 -17.972 1.00 80.56 101 SER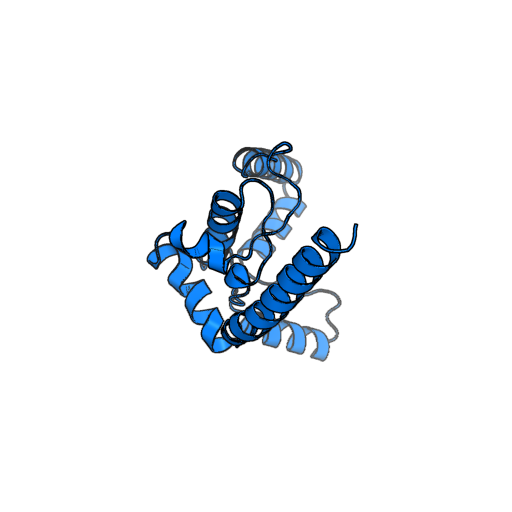 A N 1
ATOM 763 C CA . SER A 1 101 ? 6.899 -5.482 -16.977 1.00 80.56 101 SER A CA 1
ATOM 764 C C . SER A 1 101 ? 7.022 -6.632 -15.966 1.00 80.56 101 SER A C 1
ATOM 766 O O . SER A 1 101 ? 7.917 -6.601 -15.120 1.00 80.56 101 SER A O 1
ATOM 768 N N . ALA A 1 102 ? 6.175 -7.664 -16.079 1.00 71.38 102 ALA A N 1
ATOM 769 C CA . ALA A 1 102 ? 5.993 -8.731 -15.094 1.00 71.38 102 ALA A CA 1
ATOM 770 C C . ALA A 1 102 ? 7.266 -9.534 -14.783 1.00 71.38 102 ALA A C 1
ATOM 772 O O . ALA A 1 102 ? 7.468 -9.961 -13.650 1.00 71.38 102 ALA A O 1
ATOM 773 N N . SER A 1 103 ? 8.177 -9.674 -15.752 1.00 71.25 103 SER A N 1
ATOM 774 C CA . SER A 1 103 ? 9.438 -10.410 -15.578 1.00 71.25 103 SER A CA 1
ATOM 775 C C . SER A 1 103 ? 10.449 -9.718 -14.647 1.00 71.25 103 SER A C 1
ATOM 777 O O . SER A 1 103 ? 11.542 -10.237 -14.438 1.00 71.25 103 SER A O 1
ATOM 779 N N . ALA A 1 104 ? 10.135 -8.527 -14.124 1.00 72.38 104 ALA A N 1
ATOM 780 C CA . ALA A 1 104 ? 11.048 -7.718 -13.318 1.00 72.38 104 ALA A CA 1
ATOM 781 C C . ALA A 1 104 ? 11.045 -8.051 -11.810 1.00 72.38 104 ALA A C 1
ATOM 783 O O . ALA A 1 104 ? 11.818 -7.438 -11.066 1.00 72.38 104 ALA A O 1
ATOM 784 N N . VAL A 1 105 ? 10.199 -8.981 -11.341 1.00 76.94 105 VAL A N 1
ATOM 785 C CA . VAL A 1 105 ? 10.076 -9.334 -9.913 1.00 76.94 105 VAL A CA 1
ATOM 786 C C . VAL A 1 105 ? 10.058 -10.851 -9.714 1.00 76.94 105 VAL A C 1
ATOM 788 O O . VAL A 1 105 ? 9.328 -11.541 -10.422 1.00 76.94 105 VAL A O 1
ATOM 791 N N . PRO A 1 106 ? 10.812 -11.389 -8.739 1.00 80.62 106 PRO A N 1
ATOM 792 C CA . PRO A 1 106 ? 10.685 -12.785 -8.333 1.00 80.62 106 PRO A CA 1
ATOM 793 C C . PRO A 1 106 ? 9.259 -13.138 -7.882 1.00 80.62 106 PRO A C 1
ATOM 795 O O . PRO A 1 106 ? 8.679 -12.449 -7.041 1.00 80.62 106 PRO A O 1
ATOM 798 N N . SER A 1 107 ? 8.731 -14.261 -8.371 1.00 80.88 107 SER A N 1
ATOM 799 C CA . SER A 1 107 ? 7.344 -14.700 -8.134 1.00 80.88 107 SER A CA 1
ATOM 800 C C . SER A 1 107 ? 6.997 -14.933 -6.660 1.00 80.88 107 SER A C 1
ATOM 802 O O . SER A 1 107 ? 5.850 -14.766 -6.252 1.00 80.88 107 SER A O 1
ATOM 804 N N . PHE A 1 108 ? 7.973 -15.290 -5.821 1.00 83.50 108 PHE A N 1
ATOM 805 C CA . PHE A 1 108 ? 7.731 -15.482 -4.389 1.00 83.50 108 PHE A CA 1
ATOM 806 C C . PHE A 1 108 ? 7.388 -14.167 -3.673 1.00 83.50 108 PHE A C 1
ATOM 808 O O . PHE A 1 108 ? 6.600 -14.186 -2.727 1.00 83.50 108 PHE A O 1
ATOM 815 N N . LEU A 1 109 ? 7.937 -13.034 -4.135 1.00 83.94 109 LEU A N 1
ATOM 816 C CA . LEU A 1 109 ? 7.652 -11.714 -3.569 1.00 83.94 109 LEU A CA 1
ATOM 817 C C . LEU A 1 109 ? 6.257 -11.242 -3.951 1.00 83.94 109 LEU A C 1
ATOM 819 O O . LEU A 1 109 ? 5.607 -10.589 -3.148 1.00 83.94 109 LEU A O 1
ATOM 823 N N . THR A 1 110 ? 5.779 -11.587 -5.145 1.00 84.88 110 THR A N 1
ATOM 824 C CA . THR A 1 110 ? 4.473 -11.151 -5.653 1.00 84.88 110 THR A CA 1
ATOM 825 C C . THR A 1 110 ? 3.364 -12.162 -5.407 1.00 84.88 110 THR A C 1
ATOM 827 O O . THR A 1 110 ? 2.204 -11.808 -5.574 1.00 84.88 110 THR A O 1
ATOM 830 N N . ARG A 1 111 ? 3.662 -13.377 -4.925 1.00 86.81 111 ARG A N 1
ATOM 831 C CA . ARG A 1 111 ? 2.706 -14.493 -4.789 1.00 86.81 111 ARG A CA 1
ATOM 832 C C . ARG A 1 111 ? 1.350 -14.101 -4.198 1.00 86.81 111 ARG A C 1
ATOM 834 O O . ARG A 1 111 ? 0.314 -14.514 -4.709 1.00 86.81 111 ARG A O 1
ATOM 841 N N . THR A 1 112 ? 1.335 -13.316 -3.121 1.00 86.25 112 THR A N 1
ATOM 842 C CA . THR A 1 112 ? 0.079 -12.908 -2.462 1.00 86.25 112 THR A CA 1
ATOM 843 C C . THR A 1 112 ? -0.704 -11.864 -3.262 1.00 86.25 112 THR A C 1
ATOM 845 O O . THR A 1 112 ? -1.930 -11.811 -3.163 1.00 86.25 112 THR A O 1
ATOM 848 N N . ALA A 1 113 ? -0.014 -11.040 -4.051 1.00 85.50 113 ALA A N 1
ATOM 849 C CA . ALA A 1 113 ? -0.618 -10.106 -4.991 1.00 85.50 113 ALA A CA 1
ATOM 850 C C . ALA A 1 113 ? -1.086 -10.832 -6.261 1.00 85.50 113 ALA A C 1
ATOM 852 O O . ALA A 1 113 ? -2.179 -10.560 -6.744 1.00 85.50 113 ALA A O 1
ATOM 853 N N . ASP A 1 114 ? -0.323 -11.808 -6.753 1.00 87.38 114 ASP A N 1
ATOM 854 C CA . ASP A 1 114 ? -0.660 -12.591 -7.945 1.00 87.38 114 ASP A CA 1
ATOM 855 C C . ASP A 1 114 ? -1.893 -13.469 -7.712 1.00 87.38 114 ASP A C 1
ATOM 857 O O . ASP A 1 114 ? -2.779 -13.544 -8.558 1.00 87.38 114 ASP A O 1
ATOM 861 N N . GLN A 1 115 ? -2.033 -14.049 -6.515 1.00 87.62 115 GLN A N 1
ATOM 862 C CA . GLN A 1 115 ? -3.262 -14.741 -6.111 1.00 87.62 115 GLN A CA 1
ATOM 863 C C . GLN A 1 115 ? -4.503 -13.837 -6.156 1.00 87.62 115 GLN A C 1
ATOM 865 O O . GLN A 1 115 ? -5.612 -14.333 -6.350 1.00 87.62 115 GLN A O 1
ATOM 870 N N . ALA A 1 116 ? -4.337 -12.525 -5.970 1.00 88.88 116 ALA A N 1
ATOM 871 C CA . ALA A 1 116 ? -5.445 -11.582 -6.040 1.00 88.88 116 ALA A CA 1
ATOM 872 C C . ALA A 1 116 ? -5.905 -11.325 -7.485 1.00 88.88 116 ALA A C 1
ATOM 874 O O . ALA A 1 116 ? -7.065 -10.976 -7.673 1.00 88.88 116 ALA A O 1
ATOM 875 N N . ILE A 1 117 ? -5.053 -11.570 -8.491 1.00 88.31 117 ILE A N 1
ATOM 876 C CA . ILE A 1 117 ? -5.409 -11.395 -9.908 1.00 88.31 117 ILE A CA 1
ATOM 877 C C . ILE A 1 117 ? -6.599 -12.288 -10.266 1.00 88.31 117 ILE A C 1
ATOM 879 O O . ILE A 1 117 ? -7.591 -11.818 -10.817 1.00 88.31 117 ILE A O 1
ATOM 883 N N . ALA A 1 118 ? -6.509 -13.574 -9.914 1.00 87.00 118 ALA A N 1
ATOM 884 C CA . ALA A 1 118 ? -7.564 -14.544 -10.187 1.00 87.00 118 ALA A CA 1
ATOM 885 C C . ALA A 1 118 ? -8.823 -14.275 -9.350 1.00 87.00 118 ALA A C 1
ATOM 887 O O . ALA A 1 118 ? -9.930 -14.362 -9.864 1.00 87.00 118 ALA A O 1
ATOM 888 N N . ARG A 1 119 ? -8.660 -13.910 -8.071 1.00 87.69 119 ARG A N 1
ATOM 889 C CA . ARG A 1 119 ? -9.793 -13.653 -7.163 1.00 87.69 119 ARG A CA 1
ATOM 890 C C . ARG A 1 119 ? -10.626 -12.440 -7.566 1.00 87.69 119 ARG A C 1
ATOM 892 O O . ARG A 1 119 ? -11.830 -12.446 -7.356 1.00 87.69 119 ARG A O 1
ATOM 899 N N . ASN A 1 120 ? -9.983 -11.418 -8.125 1.00 88.25 120 ASN A N 1
ATOM 900 C CA . ASN A 1 120 ? -10.626 -10.149 -8.462 1.00 88.25 120 ASN A CA 1
ATOM 901 C C . ASN A 1 120 ? -10.806 -9.956 -9.976 1.00 88.25 120 ASN A C 1
ATOM 903 O O . ASN A 1 120 ? -11.030 -8.836 -10.420 1.00 88.25 120 ASN A O 1
ATOM 907 N N . ASN A 1 121 ? -10.707 -11.027 -10.772 1.00 88.75 121 ASN A N 1
ATOM 908 C CA . ASN A 1 121 ? -10.899 -10.997 -12.228 1.00 88.75 121 ASN A CA 1
ATOM 909 C C . ASN A 1 121 ? -9.995 -9.998 -12.987 1.00 88.75 121 ASN A C 1
ATOM 911 O O . ASN A 1 121 ? -10.340 -9.525 -14.067 1.00 88.75 121 ASN A O 1
ATOM 915 N N . GLU A 1 122 ? -8.788 -9.738 -12.483 1.00 85.88 122 GLU A N 1
ATOM 916 C CA . GLU A 1 122 ? -7.822 -8.798 -13.081 1.00 85.88 122 GLU A CA 1
ATOM 917 C C . GLU A 1 122 ? -7.080 -9.384 -14.299 1.00 85.88 122 GLU A C 1
ATOM 919 O O . GLU A 1 122 ? -6.254 -8.714 -14.913 1.00 85.88 122 GLU A O 1
ATOM 924 N N . ALA A 1 123 ? -7.330 -10.646 -14.661 1.00 80.62 123 ALA A N 1
ATOM 925 C CA . ALA A 1 123 ? -6.742 -11.268 -15.850 1.00 80.62 123 ALA A CA 1
ATOM 926 C C . ALA A 1 123 ? -7.507 -10.933 -17.147 1.00 80.62 123 ALA A C 1
ATOM 928 O O . ALA A 1 123 ? -6.900 -10.874 -18.217 1.00 80.62 123 ALA A O 1
ATOM 929 N N . GLY A 1 124 ? -8.824 -10.698 -17.067 1.00 70.19 124 GLY A N 1
ATOM 930 C CA . GLY A 1 124 ? -9.686 -10.484 -18.241 1.00 70.19 124 GLY A CA 1
ATOM 931 C C . GLY A 1 124 ? -9.411 -9.172 -18.985 1.00 70.19 124 GLY A C 1
ATOM 932 O O . GLY A 1 124 ? -9.543 -9.099 -20.206 1.00 70.19 124 GLY A O 1
ATOM 933 N N . THR A 1 125 ? -8.928 -8.158 -18.274 1.00 64.50 125 THR A N 1
ATOM 934 C CA . THR A 1 125 ? -8.511 -6.852 -18.809 1.00 64.50 125 THR A CA 1
ATOM 935 C C . THR A 1 125 ? -7.349 -6.944 -19.795 1.00 64.50 125 THR A C 1
ATOM 937 O O . THR A 1 125 ? -7.288 -6.134 -20.716 1.00 64.50 125 THR A O 1
ATOM 940 N N . ARG A 1 126 ? -6.457 -7.942 -19.692 1.00 65.75 126 ARG A N 1
ATOM 941 C CA . ARG A 1 126 ? -5.388 -8.152 -20.688 1.00 65.75 126 ARG A CA 1
ATOM 942 C C . ARG A 1 126 ? -5.954 -8.475 -22.071 1.00 65.75 126 ARG A C 1
ATOM 944 O O . ARG A 1 126 ? -5.409 -8.003 -23.068 1.00 65.75 126 ARG A O 1
ATOM 951 N N . ASN A 1 127 ? -7.027 -9.263 -22.118 1.00 59.41 127 ASN A N 1
ATOM 952 C CA . ASN A 1 127 ? -7.653 -9.685 -23.368 1.00 59.41 127 ASN A CA 1
ATOM 953 C C . ASN A 1 127 ? -8.347 -8.495 -24.053 1.00 59.41 127 ASN A C 1
ATOM 955 O O . ASN A 1 127 ? -8.110 -8.267 -25.235 1.00 59.41 127 ASN A O 1
ATOM 959 N N . GLY A 1 128 ? -9.079 -7.668 -23.294 1.00 58.88 128 GLY A N 1
ATOM 960 C CA . GLY A 1 128 ? -9.703 -6.440 -23.814 1.00 58.88 128 GLY A CA 1
ATOM 961 C C . GLY A 1 128 ? -8.698 -5.338 -24.184 1.00 58.88 128 GLY A C 1
ATOM 962 O O . GLY A 1 128 ? -8.776 -4.755 -25.263 1.00 58.88 128 GLY A O 1
ATOM 963 N N . ALA A 1 129 ? -7.671 -5.104 -23.358 1.00 57.38 129 ALA A N 1
ATOM 964 C CA . ALA A 1 129 ? -6.614 -4.129 -23.657 1.00 57.38 129 ALA A CA 1
ATOM 965 C C . ALA A 1 129 ? -5.733 -4.549 -24.849 1.00 57.38 129 ALA A C 1
ATOM 967 O O . ALA A 1 129 ? -5.100 -3.710 -25.490 1.00 57.38 129 ALA A O 1
ATOM 968 N N . GLY A 1 130 ? -5.646 -5.851 -25.144 1.00 57.72 130 GLY A N 1
ATOM 969 C CA . GLY A 1 130 ? -5.012 -6.362 -26.359 1.00 57.72 130 GLY A CA 1
ATOM 970 C C . GLY A 1 130 ? -5.782 -5.980 -27.626 1.00 57.72 130 GLY A C 1
ATOM 971 O O . GLY A 1 130 ? -5.162 -5.633 -28.629 1.00 57.72 130 GLY A O 1
ATOM 972 N N . GLU A 1 131 ? -7.115 -5.988 -27.579 1.00 58.38 131 GLU A N 1
ATOM 973 C CA . GLU A 1 131 ? -7.967 -5.533 -28.685 1.00 58.38 131 GLU A CA 1
ATOM 974 C C . GLU A 1 131 ? -7.924 -4.014 -28.868 1.00 58.38 131 GLU A C 1
ATOM 976 O O . GLU A 1 131 ? -7.806 -3.539 -29.997 1.00 58.38 131 GLU A O 1
ATOM 981 N N . GLU A 1 132 ? -7.956 -3.241 -27.781 1.00 58.72 132 GLU A N 1
ATOM 982 C CA . GLU A 1 132 ? -7.856 -1.778 -27.853 1.00 58.72 132 GLU A CA 1
ATOM 983 C C . GLU A 1 132 ? -6.487 -1.306 -28.356 1.00 58.72 132 GLU A C 1
ATOM 985 O O . GLU A 1 132 ? -6.422 -0.401 -29.187 1.00 58.72 132 GLU A O 1
ATOM 990 N N . ARG A 1 133 ? -5.392 -1.958 -27.939 1.00 59.06 133 ARG A N 1
ATOM 991 C CA . ARG A 1 133 ? -4.048 -1.668 -28.469 1.00 59.06 133 ARG A CA 1
ATOM 992 C C . ARG A 1 133 ? -3.927 -1.975 -29.957 1.00 59.06 133 ARG A C 1
ATOM 994 O O . ARG A 1 133 ? -3.414 -1.143 -30.695 1.00 59.06 133 ARG A O 1
ATOM 1001 N N . LYS A 1 134 ? -4.468 -3.110 -30.420 1.00 58.09 134 LYS A N 1
ATOM 1002 C CA . LYS A 1 134 ? -4.516 -3.428 -31.859 1.00 58.09 134 LYS A CA 1
ATOM 1003 C C . LYS A 1 134 ? -5.272 -2.359 -32.649 1.00 58.09 134 LYS A C 1
ATOM 1005 O O . LYS A 1 134 ? -4.832 -1.980 -33.732 1.00 58.09 134 LYS A O 1
ATOM 1010 N N . LYS A 1 135 ? -6.384 -1.847 -32.109 1.00 60.69 135 LYS A N 1
ATOM 1011 C CA . LYS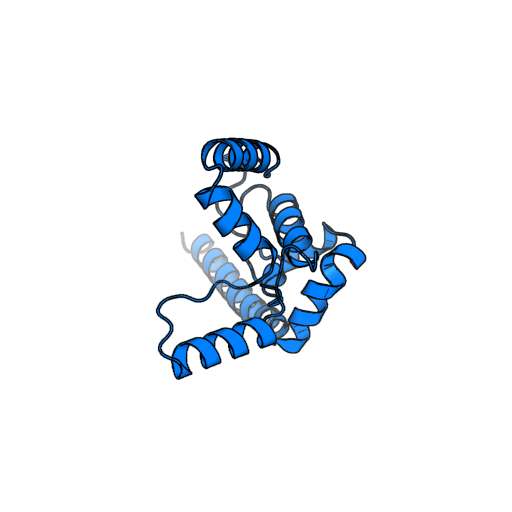 A 1 135 ? -7.134 -0.741 -32.725 1.00 60.69 135 LYS A CA 1
ATOM 1012 C C . LYS A 1 135 ? -6.301 0.544 -32.766 1.00 60.69 135 LYS A C 1
ATOM 1014 O O . LYS A 1 135 ? -6.218 1.152 -33.826 1.00 60.69 135 LYS A O 1
ATOM 1019 N N . ALA A 1 136 ? -5.653 0.928 -31.666 1.00 60.22 136 ALA A N 1
ATOM 1020 C CA . ALA A 1 136 ? -4.817 2.130 -31.592 1.00 60.22 136 ALA A CA 1
ATOM 1021 C C . ALA A 1 136 ? -3.630 2.101 -32.577 1.00 60.22 136 ALA A C 1
ATOM 1023 O O . ALA A 1 136 ? -3.435 3.069 -33.311 1.00 60.22 136 ALA A O 1
ATOM 1024 N N . ASP A 1 137 ? -2.916 0.974 -32.671 1.00 65.94 137 ASP A N 1
ATOM 1025 C CA . ASP A 1 137 ? -1.829 0.787 -33.645 1.00 65.94 137 ASP A CA 1
ATOM 1026 C C . ASP A 1 137 ? -2.348 0.866 -35.090 1.00 65.94 137 ASP A C 1
ATOM 1028 O O . ASP A 1 137 ? -1.703 1.443 -35.964 1.00 65.94 137 ASP A O 1
ATOM 1032 N N . THR A 1 138 ? -3.552 0.341 -35.343 1.00 69.19 138 THR A N 1
ATOM 1033 C CA . THR A 1 138 ? -4.206 0.437 -36.658 1.00 69.19 138 THR A CA 1
ATOM 1034 C C . THR A 1 138 ? -4.525 1.894 -37.016 1.00 69.19 138 THR A C 1
ATOM 1036 O O . THR A 1 138 ? -4.276 2.316 -38.145 1.00 69.19 138 THR A O 1
ATOM 1039 N N . TYR A 1 139 ? -5.022 2.695 -36.066 1.00 64.44 139 TYR A N 1
ATOM 1040 C CA . TYR A 1 139 ? -5.299 4.118 -36.289 1.00 64.44 139 TYR A CA 1
ATOM 1041 C C . TYR A 1 139 ? -4.029 4.940 -36.549 1.00 64.44 139 TYR A C 1
ATOM 1043 O O . TYR A 1 139 ? -4.040 5.792 -37.440 1.00 64.44 139 TYR A O 1
ATOM 1051 N N . GLU A 1 140 ? -2.924 4.681 -35.841 1.00 69.12 140 GLU A N 1
ATOM 1052 C CA . GLU A 1 140 ? -1.644 5.343 -36.137 1.00 69.12 140 GLU A CA 1
ATOM 1053 C C . GLU A 1 140 ? -1.094 4.956 -37.514 1.00 69.12 140 GLU A C 1
ATOM 1055 O O . GLU A 1 140 ? -0.639 5.829 -38.254 1.00 69.12 140 GLU A O 1
ATOM 1060 N N . GLN A 1 141 ? -1.195 3.682 -37.908 1.00 62.69 141 GLN A N 1
ATOM 1061 C CA . GLN A 1 141 ? -0.763 3.239 -39.238 1.00 62.69 141 GLN A CA 1
ATOM 1062 C C . GLN A 1 141 ? -1.577 3.875 -40.370 1.00 62.69 141 GLN A C 1
ATOM 1064 O O . GLN A 1 141 ? -1.014 4.219 -41.410 1.00 62.69 141 GLN A O 1
ATOM 1069 N N . ILE A 1 142 ? -2.887 4.060 -40.181 1.00 70.56 142 ILE A N 1
ATOM 1070 C CA . ILE A 1 142 ? -3.746 4.755 -41.152 1.00 70.56 142 ILE A CA 1
ATOM 1071 C C . ILE A 1 142 ? -3.374 6.243 -41.220 1.00 70.56 142 ILE A C 1
ATOM 1073 O O . ILE A 1 142 ? -3.222 6.792 -42.313 1.00 70.56 142 ILE A O 1
ATOM 1077 N N . ARG A 1 143 ? -3.149 6.890 -40.068 1.00 74.88 143 ARG A N 1
ATOM 1078 C CA . ARG A 1 143 ? -2.722 8.295 -39.992 1.00 74.88 143 ARG A CA 1
ATOM 1079 C C . ARG A 1 143 ? -1.396 8.547 -40.716 1.00 74.88 143 ARG A C 1
ATOM 1081 O O . ARG A 1 143 ? -1.292 9.546 -41.415 1.00 74.88 143 ARG A O 1
ATOM 1088 N N . MET A 1 144 ? -0.415 7.651 -40.590 1.00 68.50 144 MET A N 1
ATOM 1089 C CA . MET A 1 144 ? 0.877 7.786 -41.282 1.00 68.50 144 MET A CA 1
ATOM 1090 C C . MET A 1 144 ? 0.814 7.519 -42.792 1.00 68.50 144 MET A C 1
ATOM 1092 O O . MET A 1 144 ? 1.724 7.918 -43.506 1.00 68.50 144 MET A O 1
ATOM 1096 N N . LYS A 1 145 ? -0.224 6.836 -43.293 1.00 67.56 145 LYS A N 1
ATOM 1097 C CA . LYS A 1 145 ? -0.401 6.568 -44.733 1.00 67.56 145 LYS A CA 1
ATOM 1098 C C . LYS A 1 145 ? -1.214 7.628 -45.478 1.00 67.56 145 LYS A C 1
ATOM 1100 O O . LYS A 1 145 ? -1.255 7.584 -46.702 1.00 67.56 145 LYS A O 1
ATOM 1105 N N . THR A 1 146 ? -1.888 8.528 -44.762 1.00 67.75 146 THR A N 1
ATOM 1106 C CA . THR A 1 146 ? -2.840 9.495 -45.344 1.00 67.75 146 THR A CA 1
ATOM 1107 C C . THR A 1 146 ? -2.355 10.950 -45.223 1.00 67.75 146 THR A C 1
ATOM 1109 O O . THR A 1 146 ? -3.127 11.873 -45.467 1.00 67.75 146 THR A O 1
ATOM 1112 N N . GLY A 1 147 ? -1.094 11.165 -44.836 1.00 47.53 147 GLY A N 1
ATOM 1113 C CA . GLY A 1 147 ? -0.409 12.463 -44.806 1.00 47.53 147 GLY A CA 1
ATOM 1114 C C . GLY A 1 147 ? 0.904 12.381 -45.564 1.00 47.53 147 GLY A C 1
ATOM 1115 O O . GLY A 1 147 ? 1.316 13.430 -46.098 1.00 47.53 147 GLY A O 1
#

Radius of gyration: 19.2 Å; chains: 1; bounding box: 38×31×63 Å

Secondary structure (DSSP, 8-state):
-B-SGGGT-EE-SSHHHHHHHHHHHHH-TTT--BHHHHHHHHHHHHHTT-S----SHHHHHHHHHHHH-HHHHHHHHHHHHHHSPPP-SSS-S--EEGGGGGGGS-HHHHHHHHHHHHHTTTTHHHHHHHHHHHHHHHHHHHHHH--

pLDDT: mean 8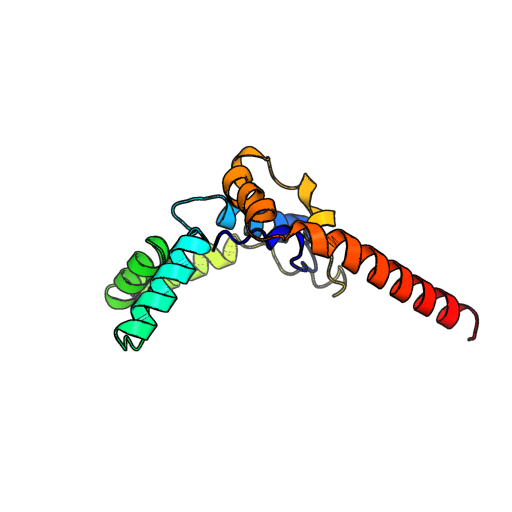3.08, std 11.41, range [47.53, 97.12]

Sequence (147 aa):
MRTGSHVNAQYKGQHKKEFRWFATLLGIPLFSINAERAARRVVEACRYGEAAVTLGMSARLLKAMNAQLPGLTAVLARLAARILPSPDAVKGSAGRTGWDSASAVPSFLTRTADQAIARNNEAGTRNGAGEERKKADTYEQIRMKTG

Foldseek 3Di:
DLQLCLQADWDADVRLQQSQVVLLLSLDPQNHDQPVVVVVQVVVCVVVVNPDDQDGPVSVVLVVCCVPPVPVSVVVVVVVVVPRDDHDPPRDGDTDGSNVNVVSYDCNSNVSSNVSCVVNVVVVVVVVVVVVVVVVVVVVVVVVVPD